Protein AF-X1HWP1-F1 (afdb_monomer_lite)

Secondary structure (DSSP, 8-state):
--HHHHHHHHHHHHHHHHHHHHHHTS-----TT-EEE-TTS-EEEHHHHHHHS----HHHHHHHHHHHHHS-HHHHHHHHHHHHSSSSSS-PPPHHHHHHHHHHHHHHHHH-

pLDDT: mean 76.13, std 13.07, range [47.78, 93.12]

Structure (mmCIF, N/CA/C/O backbone):
data_AF-X1HWP1-F1
#
_entry.id   AF-X1HWP1-F1
#
loop_
_atom_site.group_PDB
_atom_site.id
_atom_site.type_symbol
_atom_site.label_atom_id
_atom_site.label_alt_id
_atom_site.label_comp_id
_atom_site.label_asym_id
_atom_site.label_entity_id
_atom_site.label_seq_id
_atom_site.pdbx_PDB_ins_code
_atom_site.Cartn_x
_atom_site.Cartn_y
_atom_site.Cartn_z
_atom_site.occupancy
_atom_site.B_iso_or_equiv
_atom_site.auth_seq_id
_atom_site.auth_comp_id
_atom_site.auth_asym_id
_atom_site.auth_atom_id
_atom_site.pdbx_PDB_model_num
ATOM 1 N N . MET A 1 1 ? 41.527 -14.877 -28.937 1.00 60.56 1 MET A N 1
ATOM 2 C CA . MET A 1 1 ? 41.253 -13.592 -28.253 1.00 60.56 1 MET A CA 1
ATOM 3 C C . MET A 1 1 ? 42.123 -13.539 -27.003 1.00 60.56 1 MET A C 1
ATOM 5 O O . MET A 1 1 ? 42.133 -14.511 -26.261 1.00 60.56 1 MET A O 1
ATOM 9 N N . THR A 1 2 ? 42.935 -12.499 -26.805 1.00 88.62 2 THR A N 1
ATOM 10 C CA . THR A 1 2 ? 43.835 -12.422 -25.638 1.00 88.62 2 THR A CA 1
ATOM 11 C C . THR A 1 2 ? 43.047 -12.089 -24.366 1.00 88.62 2 THR A C 1
ATOM 13 O O . THR A 1 2 ? 42.013 -11.423 -24.439 1.00 88.62 2 THR A O 1
ATOM 16 N N . LYS A 1 3 ? 43.537 -12.509 -23.189 1.00 83.94 3 LYS A N 1
ATOM 17 C CA . LYS A 1 3 ? 42.901 -12.252 -21.875 1.00 83.94 3 LYS A CA 1
ATOM 18 C C . LYS A 1 3 ? 42.510 -10.777 -21.687 1.00 83.94 3 LYS A C 1
ATOM 20 O O . LYS A 1 3 ? 41.413 -10.471 -21.230 1.00 83.94 3 LYS A O 1
ATOM 25 N N . TRP A 1 4 ? 43.375 -9.863 -22.122 1.00 82.62 4 TRP A N 1
ATOM 26 C CA . TRP A 1 4 ? 43.145 -8.416 -22.083 1.00 82.62 4 TRP A CA 1
ATOM 27 C C . TRP A 1 4 ? 42.061 -7.930 -23.051 1.00 82.62 4 TRP A C 1
ATOM 29 O O . TRP A 1 4 ? 41.304 -7.019 -22.714 1.00 82.62 4 TRP A O 1
ATOM 39 N N . GLY A 1 5 ? 41.940 -8.561 -24.222 1.00 92.06 5 GLY A N 1
ATOM 40 C CA . GLY A 1 5 ? 40.851 -8.297 -25.161 1.00 92.06 5 GLY A CA 1
ATOM 41 C C . GLY A 1 5 ? 39.490 -8.645 -24.559 1.00 92.06 5 GLY A C 1
ATOM 42 O O . GLY A 1 5 ? 38.561 -7.844 -24.642 1.00 92.06 5 GLY A O 1
ATOM 43 N N . CYS A 1 6 ? 39.389 -9.784 -23.869 1.00 89.88 6 CYS A N 1
ATOM 44 C CA . CYS A 1 6 ? 38.154 -10.197 -23.196 1.00 89.88 6 CYS A CA 1
ATOM 45 C C . CYS A 1 6 ? 37.745 -9.221 -22.080 1.00 89.88 6 CYS A C 1
ATOM 47 O O . CYS A 1 6 ? 36.572 -8.872 -21.969 1.00 89.88 6 CYS A O 1
ATOM 49 N N . ILE A 1 7 ? 38.707 -8.721 -21.294 1.00 89.25 7 ILE A N 1
ATOM 50 C CA . ILE A 1 7 ? 38.443 -7.752 -20.216 1.00 89.25 7 ILE A CA 1
ATOM 51 C C . ILE A 1 7 ? 37.911 -6.427 -20.779 1.00 89.25 7 ILE A C 1
ATOM 53 O O . ILE A 1 7 ? 36.931 -5.894 -20.257 1.00 89.25 7 ILE A O 1
ATOM 57 N N . ARG A 1 8 ? 38.496 -5.909 -21.869 1.00 89.12 8 ARG A N 1
ATOM 58 C CA . ARG A 1 8 ? 37.996 -4.678 -22.506 1.00 89.12 8 ARG A CA 1
ATOM 59 C C . ARG A 1 8 ? 36.579 -4.845 -23.050 1.00 89.12 8 ARG A C 1
ATOM 61 O O . ARG A 1 8 ? 35.749 -3.959 -22.863 1.00 89.12 8 ARG A O 1
ATOM 68 N N . VAL A 1 9 ? 36.283 -5.983 -23.677 1.00 92.56 9 VAL A N 1
ATOM 69 C CA . VAL A 1 9 ? 34.932 -6.273 -24.182 1.00 92.56 9 VAL A CA 1
ATOM 70 C C . VAL A 1 9 ? 33.926 -6.387 -23.034 1.00 92.56 9 VAL A C 1
ATOM 72 O O . VAL A 1 9 ? 32.838 -5.819 -23.123 1.00 92.56 9 VAL A O 1
ATOM 75 N N . ALA A 1 10 ? 34.292 -7.022 -21.918 1.00 87.81 10 ALA A N 1
ATOM 76 C CA . ALA A 1 10 ? 33.444 -7.091 -20.725 1.00 87.81 10 ALA A CA 1
ATOM 77 C C . ALA A 1 10 ? 33.163 -5.700 -20.116 1.00 87.81 10 ALA A C 1
ATOM 79 O O . ALA A 1 10 ? 32.037 -5.398 -19.718 1.00 87.81 10 ALA A O 1
ATOM 80 N N . GLN A 1 11 ? 34.160 -4.812 -20.085 1.00 89.62 11 GLN A N 1
ATOM 81 C CA . GLN A 1 11 ? 33.977 -3.435 -19.613 1.00 89.62 11 GLN A CA 1
ATOM 82 C C . GLN A 1 11 ? 33.063 -2.622 -20.541 1.00 89.62 11 GLN A C 1
ATOM 84 O O . GLN A 1 11 ? 32.148 -1.943 -20.068 1.00 89.62 11 GLN A O 1
ATOM 89 N N . TYR A 1 12 ? 33.268 -2.723 -21.858 1.00 91.62 12 TYR A N 1
ATOM 90 C CA . TYR A 1 12 ? 32.460 -2.012 -22.849 1.00 91.62 12 TYR A CA 1
ATOM 91 C C . TYR A 1 12 ? 30.999 -2.486 -22.857 1.00 91.62 12 TYR A C 1
ATOM 93 O O . TYR A 1 12 ? 30.079 -1.670 -22.851 1.00 91.62 12 TYR A O 1
ATOM 101 N N . THR A 1 13 ? 30.768 -3.800 -22.796 1.00 89.50 13 THR A N 1
ATOM 102 C CA . THR A 1 13 ? 29.416 -4.387 -22.747 1.00 89.50 13 THR A CA 1
ATOM 103 C C . THR A 1 13 ? 28.657 -3.989 -21.483 1.00 89.50 13 THR A C 1
ATOM 105 O O . THR A 1 13 ? 27.483 -3.632 -21.574 1.00 89.50 13 THR A O 1
ATOM 108 N N . ARG A 1 14 ? 29.326 -3.943 -20.321 1.00 86.81 14 ARG A N 1
ATOM 109 C CA . ARG A 1 14 ? 28.736 -3.423 -19.077 1.00 86.81 14 ARG A CA 1
ATOM 110 C C . ARG A 1 14 ? 28.299 -1.964 -19.225 1.00 86.81 14 ARG A C 1
ATOM 112 O O . ARG A 1 14 ? 27.181 -1.628 -18.846 1.00 86.81 14 ARG A O 1
ATOM 119 N N . LEU A 1 15 ? 29.158 -1.096 -19.763 1.00 89.25 15 LEU A N 1
ATOM 120 C CA . LEU A 1 15 ? 28.831 0.323 -19.959 1.00 89.25 15 LEU A CA 1
ATOM 121 C C . LEU A 1 15 ? 27.666 0.510 -20.940 1.00 89.25 15 LEU A C 1
ATOM 123 O O . LEU A 1 15 ? 26.733 1.256 -20.637 1.00 89.25 15 LEU A O 1
ATOM 127 N N . ARG A 1 16 ? 27.680 -0.221 -22.062 1.00 88.50 16 ARG A N 1
ATOM 128 C CA . ARG A 1 16 ? 26.601 -0.230 -23.058 1.00 88.50 16 ARG A CA 1
ATOM 129 C C . ARG A 1 16 ? 25.265 -0.648 -22.442 1.00 88.50 16 ARG A C 1
ATOM 131 O O . ARG A 1 16 ? 24.277 0.057 -22.609 1.00 88.50 16 ARG A O 1
ATOM 138 N N . PHE A 1 17 ? 25.249 -1.718 -21.646 1.00 84.75 17 PHE A N 1
ATOM 139 C CA . PHE A 1 17 ? 24.041 -2.187 -20.961 1.00 84.75 17 PHE A CA 1
ATOM 140 C C . PHE A 1 17 ? 23.411 -1.109 -20.063 1.00 84.75 17 PHE A C 1
ATOM 142 O O . PHE A 1 17 ? 22.197 -0.912 -20.082 1.00 84.75 17 PHE A O 1
ATOM 149 N N . TYR A 1 18 ? 24.214 -0.368 -19.292 1.00 81.75 18 TYR A N 1
ATOM 150 C CA . TYR A 1 18 ? 23.688 0.702 -18.436 1.00 81.75 18 TYR A CA 1
ATOM 151 C C . TYR A 1 18 ? 23.214 1.928 -19.226 1.00 81.75 18 TYR A C 1
ATOM 153 O O . TYR A 1 18 ? 22.245 2.575 -18.817 1.00 81.75 18 TYR A O 1
ATOM 161 N N . GLN A 1 19 ? 23.854 2.242 -20.355 1.00 81.00 19 GLN A N 1
ATOM 162 C CA . GLN A 1 19 ? 23.384 3.284 -21.269 1.00 81.00 19 GLN A CA 1
ATOM 163 C C . GLN A 1 19 ? 22.036 2.905 -21.894 1.00 81.00 19 GLN A C 1
ATOM 165 O O . GLN A 1 19 ? 21.103 3.710 -21.842 1.00 81.00 19 GLN A O 1
ATOM 170 N N . ASP A 1 20 ? 21.901 1.669 -22.379 1.00 79.56 20 ASP A N 1
ATOM 171 C CA . ASP A 1 20 ? 20.663 1.140 -22.957 1.00 79.56 20 ASP A CA 1
ATOM 172 C C . ASP A 1 20 ? 19.541 1.095 -21.909 1.00 79.56 20 ASP A C 1
ATOM 174 O O . ASP A 1 20 ? 18.456 1.621 -22.147 1.00 79.56 20 ASP A O 1
ATOM 178 N N . LYS A 1 21 ? 19.818 0.628 -20.684 1.00 74.25 21 LYS A N 1
ATOM 179 C CA . LYS A 1 21 ? 18.853 0.643 -19.568 1.00 74.25 21 LYS A CA 1
ATOM 180 C C . LYS A 1 21 ? 18.385 2.059 -19.201 1.00 74.25 21 LYS A C 1
ATOM 182 O O . LYS A 1 21 ? 17.213 2.262 -18.882 1.00 74.25 21 LYS A O 1
ATOM 187 N N . LYS A 1 22 ? 19.276 3.060 -19.254 1.00 65.38 22 LYS A N 1
ATOM 188 C CA . LYS A 1 22 ? 18.925 4.479 -19.036 1.00 65.38 22 LYS A CA 1
ATOM 189 C C . LYS A 1 22 ? 18.092 5.046 -20.193 1.00 65.38 22 LYS A C 1
ATOM 191 O O . LYS A 1 22 ? 17.300 5.957 -19.960 1.00 65.38 22 LYS A O 1
ATOM 196 N N . ARG A 1 23 ? 18.263 4.517 -21.409 1.00 64.94 23 ARG A N 1
ATOM 197 C CA . ARG A 1 23 ? 17.465 4.856 -22.594 1.00 64.94 23 ARG A CA 1
ATOM 198 C C . ARG A 1 23 ? 16.084 4.203 -22.542 1.00 64.94 23 ARG A C 1
ATOM 200 O O . ARG A 1 23 ? 15.113 4.892 -22.790 1.00 64.94 23 ARG A O 1
ATOM 207 N N . TRP A 1 24 ? 15.975 2.949 -22.107 1.00 65.81 24 TRP A N 1
ATOM 208 C CA . TRP A 1 24 ? 14.691 2.250 -21.938 1.00 65.81 24 TRP A CA 1
ATOM 209 C C . TRP A 1 24 ? 13.820 2.846 -20.831 1.00 65.81 24 TRP A C 1
ATOM 211 O O . TRP A 1 24 ? 12.601 2.859 -20.940 1.00 65.81 24 TRP A O 1
ATOM 221 N N . ARG A 1 25 ? 14.435 3.397 -19.775 1.00 57.31 25 ARG A N 1
ATOM 222 C CA . ARG A 1 25 ? 13.713 4.160 -18.740 1.00 57.31 25 ARG A CA 1
ATOM 223 C C . ARG A 1 25 ? 13.189 5.509 -19.231 1.00 57.31 25 ARG A C 1
ATOM 225 O O . ARG A 1 25 ? 12.346 6.107 -18.570 1.00 57.31 25 ARG A O 1
ATOM 232 N N . ARG A 1 26 ? 13.715 6.014 -20.347 1.00 53.94 26 ARG A N 1
ATOM 233 C CA . ARG A 1 26 ? 13.259 7.245 -20.976 1.00 53.94 26 ARG A CA 1
ATOM 234 C C . ARG A 1 26 ? 12.283 6.880 -22.093 1.00 53.94 26 ARG A C 1
ATOM 236 O O . ARG A 1 26 ? 12.698 6.576 -23.200 1.00 53.94 26 ARG A O 1
ATOM 243 N N . VAL A 1 27 ? 11.001 7.073 -21.794 1.00 51.12 27 VAL A N 1
ATOM 244 C CA . VAL A 1 27 ? 9.980 7.468 -22.771 1.00 51.12 27 VAL A CA 1
ATOM 245 C C . VAL A 1 27 ? 9.290 6.323 -23.523 1.00 51.12 27 VAL A C 1
ATOM 247 O O . VAL A 1 27 ? 9.555 6.061 -24.689 1.00 51.12 27 VAL A O 1
ATOM 250 N N . SER A 1 28 ? 8.254 5.764 -22.898 1.00 50.53 28 SER A N 1
ATOM 251 C CA . SER A 1 28 ? 6.949 5.723 -23.564 1.00 50.53 28 SER A CA 1
ATOM 252 C C . SER A 1 28 ? 6.154 6.950 -23.101 1.00 50.53 28 SER A C 1
ATOM 254 O O . SER A 1 28 ? 5.316 6.857 -22.207 1.00 50.53 28 SER A O 1
ATOM 256 N N . SER A 1 29 ? 6.463 8.140 -23.628 1.00 52.81 29 SER A N 1
ATOM 257 C CA . SER A 1 29 ? 5.560 9.285 -23.473 1.00 52.81 29 SER A CA 1
ATOM 258 C C . SER A 1 29 ? 4.393 9.046 -24.416 1.00 52.81 29 SER A C 1
ATOM 260 O O . SER A 1 29 ? 4.409 9.473 -25.569 1.00 52.81 29 SER A O 1
ATOM 262 N N . VAL A 1 30 ? 3.413 8.283 -23.954 1.00 59.62 30 VAL A N 1
ATOM 263 C CA . VAL A 1 30 ? 2.121 8.254 -24.625 1.00 59.62 30 VAL A CA 1
ATOM 264 C C . VAL A 1 30 ? 1.508 9.629 -24.391 1.00 59.62 30 VAL A C 1
ATOM 266 O O . VAL A 1 30 ? 1.449 10.095 -23.251 1.00 59.62 30 VAL A O 1
ATOM 269 N N . SER A 1 31 ? 1.150 10.322 -25.474 1.00 59.81 31 SER A N 1
ATOM 270 C CA . SER A 1 31 ? 0.463 11.604 -25.360 1.00 59.81 31 SER A CA 1
ATOM 271 C C . SER A 1 31 ? -0.847 11.368 -24.630 1.00 59.81 31 SER A C 1
ATOM 273 O O . SER A 1 31 ? -1.674 10.567 -25.061 1.00 59.81 31 SER A O 1
ATOM 275 N N . LEU A 1 32 ? -1.026 12.071 -23.524 1.00 63.62 32 LEU A N 1
ATOM 276 C CA . LEU A 1 32 ? -2.244 12.019 -22.732 1.00 63.62 32 LEU A CA 1
ATOM 277 C C . LEU A 1 32 ? -3.464 12.543 -23.527 1.00 63.62 32 LEU A C 1
ATOM 279 O O . LEU A 1 32 ? -4.580 12.084 -23.317 1.00 63.62 32 LEU A O 1
ATOM 283 N N . ASN A 1 33 ? -3.223 13.378 -24.541 1.00 74.44 33 ASN A N 1
ATOM 284 C CA . ASN A 1 33 ? -4.242 13.869 -25.475 1.00 74.44 33 ASN A CA 1
ATOM 285 C C . ASN A 1 33 ? -4.428 12.947 -26.697 1.00 74.44 33 ASN A C 1
ATOM 287 O O . ASN A 1 33 ? -4.990 13.366 -27.706 1.00 74.44 33 ASN A O 1
ATOM 291 N N . SER A 1 34 ? -3.867 11.732 -26.687 1.00 75.50 34 SER A N 1
ATOM 292 C CA . SER A 1 34 ? -4.131 10.777 -27.768 1.00 75.50 34 SER A CA 1
ATOM 293 C C . SER A 1 34 ? -5.564 10.259 -27.671 1.00 75.50 34 SER A C 1
ATOM 295 O O . SER A 1 34 ? -6.084 10.037 -26.577 1.00 75.50 34 SER A O 1
ATOM 297 N N . THR A 1 35 ? -6.206 10.095 -28.824 1.00 75.75 35 THR A N 1
ATOM 298 C CA . THR A 1 35 ? -7.545 9.522 -28.915 1.00 75.75 35 THR A CA 1
ATOM 299 C C . THR A 1 35 ? -7.460 8.007 -28.735 1.00 75.75 35 THR A C 1
ATOM 301 O O . THR A 1 35 ? -6.670 7.325 -29.391 1.00 75.75 35 THR A O 1
ATOM 304 N N . VAL A 1 36 ? -8.258 7.477 -27.813 1.00 74.31 36 VAL A N 1
ATOM 305 C CA . VAL A 1 36 ? -8.383 6.051 -27.502 1.00 74.31 36 VAL A CA 1
ATOM 306 C C . VAL A 1 36 ? -9.855 5.664 -27.614 1.00 74.31 36 VAL A C 1
ATOM 308 O O . VAL A 1 36 ? -10.745 6.484 -27.403 1.00 74.31 36 VAL A O 1
ATOM 311 N N . ARG A 1 37 ? -10.124 4.425 -28.028 1.00 76.88 37 ARG A N 1
ATOM 312 C CA . ARG A 1 37 ? -11.489 3.893 -28.060 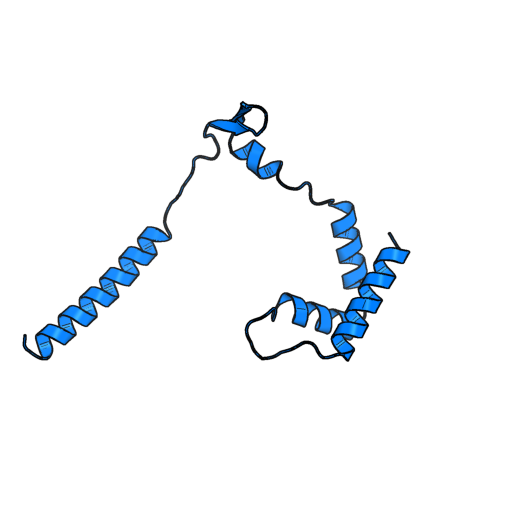1.00 76.88 37 ARG A CA 1
ATOM 313 C C . ARG A 1 37 ? -11.819 3.293 -26.707 1.00 76.88 37 ARG A C 1
ATOM 315 O O . ARG A 1 37 ? -11.061 2.455 -26.223 1.00 76.88 37 ARG A O 1
ATOM 322 N N . ASP A 1 38 ? -12.922 3.744 -26.137 1.00 68.00 38 ASP A N 1
ATOM 323 C CA . ASP A 1 38 ? -13.457 3.207 -24.893 1.00 68.00 38 ASP A CA 1
ATOM 324 C C . ASP A 1 38 ? -14.142 1.844 -25.119 1.00 68.00 38 ASP A C 1
ATOM 326 O O . ASP A 1 38 ? -14.331 1.423 -26.267 1.00 68.00 38 ASP A O 1
ATOM 330 N N . GLU A 1 39 ? -14.521 1.150 -24.044 1.00 67.31 39 GLU A N 1
ATOM 331 C CA . GLU A 1 39 ? -15.161 -0.178 -24.096 1.00 67.31 39 GLU A CA 1
ATOM 332 C C . GLU A 1 39 ? -16.482 -0.175 -24.896 1.00 67.31 39 GLU A C 1
ATOM 334 O O . GLU A 1 39 ? -16.797 -1.156 -25.570 1.00 67.31 39 GLU A O 1
ATOM 339 N N . ASP A 1 40 ? -17.185 0.962 -24.929 1.00 74.44 40 ASP A N 1
ATOM 340 C CA . ASP A 1 40 ? -18.414 1.183 -25.707 1.00 74.44 40 ASP A CA 1
ATOM 341 C C . ASP A 1 40 ? -18.168 1.621 -27.170 1.00 74.44 40 ASP A C 1
ATOM 343 O O . ASP A 1 40 ? -19.102 1.949 -27.904 1.00 74.44 40 ASP A O 1
ATOM 347 N N . GLY A 1 41 ? -16.911 1.652 -27.627 1.00 75.38 41 GLY A N 1
ATOM 348 C CA . GLY A 1 41 ? -16.547 1.983 -29.011 1.00 75.38 41 GLY A CA 1
ATOM 349 C C . GLY A 1 41 ? -16.551 3.477 -29.353 1.00 75.38 41 GLY A C 1
ATOM 350 O O . GLY A 1 41 ? -16.323 3.834 -30.511 1.00 75.38 41 GLY A O 1
ATOM 351 N N . ASN A 1 42 ? -16.760 4.348 -28.365 1.00 76.50 42 ASN A N 1
ATOM 352 C CA . ASN A 1 42 ? -16.694 5.800 -28.522 1.00 76.50 42 ASN A CA 1
ATOM 353 C C . ASN A 1 42 ? -15.245 6.309 -28.457 1.00 76.50 42 ASN A C 1
ATOM 355 O O . ASN A 1 42 ? -14.404 5.754 -27.747 1.00 76.50 42 ASN A O 1
ATOM 359 N N . GLU A 1 43 ? -14.942 7.376 -29.199 1.00 73.81 43 GLU A N 1
ATOM 360 C CA . GLU A 1 43 ? -13.623 8.016 -29.178 1.00 73.81 43 GLU A CA 1
ATOM 361 C C . GLU A 1 43 ? -13.513 8.939 -27.958 1.00 73.81 43 GLU A C 1
ATOM 363 O O . GLU A 1 43 ? -14.341 9.826 -27.760 1.00 73.81 43 GLU A O 1
ATOM 368 N N . THR A 1 44 ? -12.504 8.725 -27.115 1.00 71.88 44 THR A N 1
ATOM 369 C CA . THR A 1 44 ? -12.260 9.518 -25.905 1.00 71.88 44 THR A CA 1
ATOM 370 C C . THR A 1 44 ? -10.763 9.732 -25.692 1.00 71.88 44 THR A C 1
ATOM 372 O O . THR A 1 44 ? -9.928 8.915 -26.073 1.00 71.88 44 THR A O 1
ATOM 375 N N . GLU A 1 45 ? -10.386 10.878 -25.128 1.00 74.81 45 GLU A N 1
ATOM 376 C CA . GLU A 1 45 ? -8.986 11.168 -24.812 1.00 74.81 45 GLU A CA 1
ATOM 377 C C . GLU A 1 45 ? -8.455 10.207 -23.741 1.00 74.81 45 GLU A C 1
ATOM 379 O O . GLU A 1 45 ? -9.130 9.921 -22.750 1.00 74.81 45 GLU A O 1
ATOM 384 N N . PHE A 1 46 ? -7.213 9.749 -23.906 1.00 64.19 46 PHE A N 1
ATOM 385 C CA . PHE A 1 46 ? -6.576 8.789 -23.003 1.00 64.19 46 PHE A CA 1
ATOM 386 C C . PHE A 1 46 ? -6.597 9.236 -21.527 1.00 64.19 46 PHE A C 1
ATOM 388 O O . PHE A 1 46 ? -6.763 8.406 -20.633 1.00 64.19 46 PHE A O 1
ATOM 395 N N . ILE A 1 47 ? -6.519 10.546 -21.255 1.00 66.25 47 ILE A N 1
ATOM 396 C CA . ILE A 1 47 ? -6.669 11.120 -19.900 1.00 66.25 47 ILE A CA 1
ATOM 397 C C . ILE A 1 47 ? -7.970 10.689 -19.228 1.00 66.25 47 ILE A C 1
ATOM 399 O O . ILE A 1 47 ? -7.955 10.312 -18.057 1.00 66.25 47 ILE A O 1
ATOM 403 N N . ASN A 1 48 ? -9.082 10.738 -19.957 1.00 63.19 48 ASN A N 1
ATOM 404 C CA . ASN A 1 48 ? -10.399 10.483 -19.388 1.00 63.19 48 ASN A CA 1
ATOM 405 C C . ASN A 1 48 ? -10.559 8.997 -19.044 1.00 63.19 48 ASN A C 1
ATOM 407 O O . ASN A 1 48 ? -11.089 8.674 -17.986 1.00 63.19 48 ASN A O 1
ATOM 411 N N . THR A 1 49 ? -9.978 8.103 -19.852 1.00 61.81 49 THR A N 1
ATOM 412 C CA . THR A 1 49 ? -9.971 6.656 -19.565 1.00 61.81 49 THR A CA 1
ATOM 413 C C . THR A 1 49 ? -9.124 6.284 -18.340 1.00 61.81 49 THR A C 1
ATOM 415 O O . THR A 1 49 ? -9.458 5.359 -17.604 1.00 61.81 49 THR A O 1
ATOM 418 N N . LEU A 1 50 ? -8.036 7.019 -18.073 1.00 60.00 50 LEU A N 1
ATOM 419 C CA . LEU A 1 50 ? -7.161 6.760 -16.922 1.00 60.00 50 LEU A CA 1
ATOM 420 C C . LEU A 1 50 ? -7.805 7.144 -15.586 1.00 60.00 50 LEU A C 1
ATOM 422 O O . LEU A 1 50 ? -7.522 6.511 -14.570 1.00 60.00 50 LEU A O 1
ATOM 426 N N . ILE A 1 51 ? -8.633 8.190 -15.576 1.00 58.69 51 ILE A N 1
ATOM 427 C CA . ILE A 1 51 ? -9.314 8.675 -14.368 1.00 58.69 51 ILE A CA 1
ATOM 428 C C . ILE A 1 51 ? -10.528 7.797 -14.037 1.00 58.69 51 ILE A C 1
ATOM 430 O O . ILE A 1 51 ? -10.864 7.639 -12.862 1.00 58.69 51 ILE A O 1
ATOM 434 N N . ASP A 1 52 ? -11.156 7.192 -15.047 1.00 54.88 52 ASP A N 1
ATOM 435 C CA . ASP A 1 52 ? -12.372 6.396 -14.861 1.00 54.88 52 ASP A CA 1
ATOM 436 C C . ASP A 1 52 ? -12.100 4.988 -14.290 1.00 54.88 52 ASP A C 1
ATOM 438 O O . ASP A 1 52 ? -12.953 4.372 -13.644 1.00 54.88 52 ASP A O 1
ATOM 442 N N . GLN A 1 53 ? -10.863 4.490 -14.409 1.00 54.72 53 GLN A N 1
ATOM 443 C CA . GLN A 1 53 ? -10.462 3.218 -13.809 1.00 54.72 53 GLN A CA 1
ATOM 444 C C . GLN A 1 53 ? -10.238 3.351 -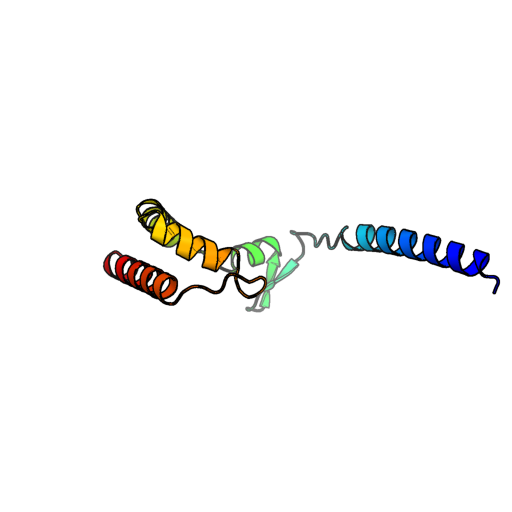12.295 1.00 54.72 53 GLN A C 1
ATOM 446 O O . GLN A 1 53 ? -9.120 3.505 -11.805 1.00 54.72 53 GLN A O 1
ATOM 451 N N . LYS A 1 54 ? -11.338 3.153 -11.561 1.00 55.59 54 LYS A N 1
ATOM 452 C CA . LYS A 1 54 ? -11.486 3.103 -10.096 1.00 55.59 54 LYS A CA 1
ATOM 453 C C . LYS A 1 54 ? -11.667 4.479 -9.468 1.00 55.59 54 LYS A C 1
ATOM 455 O O . LYS A 1 54 ? -10.743 5.060 -8.903 1.00 55.59 54 LYS A O 1
ATOM 460 N N . ARG A 1 55 ? -12.936 4.894 -9.404 1.00 59.91 55 ARG A N 1
ATOM 461 C CA . ARG A 1 55 ? -13.463 5.678 -8.280 1.00 59.91 55 ARG A CA 1
ATOM 462 C C . ARG A 1 55 ? -13.147 4.936 -6.985 1.00 59.91 55 ARG A C 1
ATOM 464 O O . ARG A 1 55 ? -13.927 4.113 -6.513 1.00 59.91 55 ARG A O 1
ATOM 471 N N . VAL A 1 56 ? -11.951 5.152 -6.453 1.00 64.00 56 VAL A N 1
ATOM 472 C CA . VAL A 1 56 ? -11.647 4.745 -5.093 1.00 64.00 56 VAL A CA 1
ATOM 473 C C . VAL A 1 56 ? -12.562 5.587 -4.227 1.00 64.00 56 VAL A C 1
ATOM 475 O O . VAL A 1 56 ? -12.461 6.812 -4.250 1.00 64.00 56 VAL A O 1
ATOM 478 N N . ASP A 1 57 ? -13.498 4.932 -3.552 1.00 75.75 57 ASP A N 1
ATOM 479 C CA . ASP A 1 57 ? -14.399 5.589 -2.619 1.00 75.75 57 ASP A CA 1
ATOM 480 C C . ASP A 1 57 ? -13.553 6.337 -1.576 1.00 75.75 57 ASP A C 1
ATOM 482 O O . ASP A 1 57 ? -12.846 5.738 -0.757 1.00 75.75 57 ASP A O 1
ATOM 486 N N . LEU A 1 58 ? -13.536 7.664 -1.716 1.00 74.06 58 LEU A N 1
ATOM 487 C CA . LEU A 1 58 ? -12.715 8.570 -0.924 1.00 74.06 58 LEU A CA 1
ATOM 488 C C . LEU A 1 58 ? -13.156 8.547 0.534 1.00 74.06 58 LEU A C 1
ATOM 490 O O . LEU A 1 58 ? -12.298 8.576 1.416 1.00 74.06 58 LEU A O 1
ATOM 494 N N . ASP A 1 59 ? -14.458 8.430 0.776 1.00 77.56 59 ASP A N 1
ATOM 495 C CA . ASP A 1 59 ? -15.021 8.400 2.120 1.00 77.56 59 ASP A CA 1
ATOM 496 C C . ASP A 1 59 ? -14.646 7.083 2.801 1.00 77.56 59 ASP A C 1
ATOM 498 O O . ASP A 1 59 ? -14.048 7.094 3.881 1.00 77.56 59 ASP A O 1
ATOM 502 N N . ALA A 1 60 ? -14.809 5.953 2.103 1.00 77.00 60 ALA A N 1
ATOM 503 C CA . ALA A 1 60 ? -14.348 4.659 2.606 1.00 77.00 60 ALA A CA 1
ATOM 504 C C . ALA A 1 60 ? -12.833 4.647 2.896 1.00 77.00 60 ALA A C 1
ATOM 506 O O . ALA A 1 60 ? -12.382 4.069 3.891 1.00 77.00 60 ALA A O 1
ATOM 507 N N . LEU A 1 61 ? -12.024 5.313 2.063 1.00 78.12 61 LEU A N 1
ATOM 508 C CA . LEU A 1 61 ? -10.586 5.465 2.297 1.00 78.12 61 LEU A CA 1
ATOM 509 C C . LEU A 1 61 ? -10.272 6.301 3.543 1.00 78.12 61 LEU A C 1
ATOM 511 O O . LEU A 1 61 ? -9.364 5.951 4.307 1.00 78.12 61 LEU A O 1
ATOM 515 N N . ILE A 1 62 ? -10.972 7.420 3.731 1.00 84.62 62 ILE A N 1
ATOM 516 C CA . ILE A 1 62 ? -10.783 8.316 4.876 1.00 84.62 62 ILE A CA 1
ATOM 517 C C . ILE A 1 62 ? -11.173 7.598 6.171 1.00 84.62 62 ILE A C 1
ATOM 519 O O . ILE A 1 62 ? -10.424 7.668 7.154 1.00 84.62 62 ILE A O 1
ATOM 523 N N . ASP A 1 63 ? -12.266 6.840 6.159 1.00 85.62 63 ASP A N 1
ATOM 524 C CA . ASP A 1 63 ? -12.718 6.049 7.302 1.00 85.62 63 ASP A CA 1
ATOM 525 C C . ASP A 1 63 ? -11.748 4.916 7.625 1.00 85.62 63 ASP A C 1
ATOM 527 O O . ASP A 1 63 ? -11.321 4.766 8.776 1.00 85.62 63 ASP A O 1
ATOM 531 N N . ALA A 1 64 ? -11.292 4.176 6.611 1.00 82.00 64 ALA A N 1
ATOM 532 C CA . ALA A 1 64 ? -10.288 3.132 6.789 1.00 82.00 64 ALA A CA 1
ATOM 533 C C . ALA A 1 64 ? -8.980 3.697 7.372 1.00 82.00 64 ALA A C 1
ATOM 535 O O . ALA A 1 64 ? -8.384 3.111 8.285 1.00 82.00 64 ALA A O 1
ATOM 536 N N . LYS A 1 65 ? -8.542 4.870 6.895 1.00 84.88 65 LYS A N 1
ATOM 537 C CA . LYS A 1 65 ? -7.346 5.556 7.404 1.00 84.88 65 LYS A CA 1
ATOM 538 C C . LYS A 1 65 ? -7.534 6.021 8.845 1.00 84.88 65 LYS A C 1
ATOM 540 O O . LYS A 1 65 ? -6.629 5.847 9.664 1.00 84.88 65 LYS A O 1
ATOM 545 N N . SER A 1 66 ? -8.692 6.580 9.173 1.00 88.12 66 SER A N 1
ATOM 546 C CA . SER A 1 66 ? -9.014 7.044 10.525 1.00 88.12 66 SER A CA 1
ATOM 547 C C . SER A 1 66 ? -9.070 5.882 11.518 1.00 88.12 66 SER A C 1
ATOM 549 O O . SER A 1 66 ? -8.482 5.964 12.599 1.00 88.12 66 SER A O 1
ATOM 551 N N . HIS A 1 67 ? -9.690 4.766 11.129 1.00 88.06 67 HIS A N 1
ATOM 552 C CA . HIS A 1 67 ? -9.735 3.530 11.910 1.00 88.06 67 HIS A CA 1
ATOM 553 C C . HIS A 1 67 ? -8.330 2.946 12.146 1.00 88.06 67 HIS A C 1
ATOM 555 O O . HIS A 1 67 ? -7.954 2.600 13.273 1.00 88.06 67 HIS A O 1
ATOM 561 N N . TYR A 1 68 ? -7.489 2.928 11.109 1.00 88.88 68 TYR A N 1
ATOM 562 C CA . TYR A 1 68 ? -6.091 2.516 11.221 1.00 88.88 68 TYR A CA 1
ATOM 563 C C . TYR A 1 68 ? -5.278 3.413 12.170 1.00 88.88 68 TYR A C 1
ATOM 565 O O . TYR A 1 68 ? -4.525 2.913 13.008 1.00 88.88 68 TYR A O 1
ATOM 573 N N . LEU A 1 69 ? -5.434 4.738 12.090 1.00 87.81 69 LEU A N 1
ATOM 574 C CA . LEU A 1 69 ? -4.689 5.679 12.934 1.00 87.81 69 LEU A CA 1
ATOM 575 C C . LEU A 1 69 ? -5.080 5.594 14.414 1.00 87.81 69 LEU A C 1
ATOM 577 O O . LEU A 1 69 ? -4.203 5.739 15.269 1.00 87.81 69 LEU A O 1
ATOM 581 N N . LYS A 1 70 ? -6.348 5.305 14.721 1.00 90.94 70 LYS A N 1
ATOM 582 C CA . LYS A 1 70 ? -6.834 5.095 16.097 1.00 90.94 70 LYS A CA 1
ATOM 583 C C . LYS A 1 70 ? -6.417 3.745 16.690 1.00 90.94 70 LYS A C 1
ATOM 585 O O . LYS A 1 70 ? -6.480 3.566 17.902 1.00 90.94 70 LYS A O 1
ATOM 590 N N . SER A 1 71 ? -5.978 2.800 15.858 1.00 89.69 71 SER A N 1
ATOM 591 C CA . SER A 1 71 ? -5.640 1.452 16.311 1.00 89.69 71 SER A CA 1
ATOM 592 C C . SER A 1 71 ? -4.366 1.401 17.175 1.00 89.69 71 SER A C 1
ATOM 594 O O . SER A 1 71 ? -3.456 2.223 16.997 1.00 89.69 71 SER A O 1
ATOM 596 N N . PRO A 1 72 ? -4.249 0.406 18.077 1.00 93.12 72 PRO A N 1
ATOM 597 C CA . PRO A 1 72 ? -3.048 0.189 18.881 1.00 93.12 72 PRO A CA 1
ATOM 598 C C . PRO A 1 72 ? -1.795 -0.038 18.022 1.00 93.12 72 PRO A C 1
ATOM 600 O O . PRO A 1 72 ? -1.858 -0.656 16.957 1.00 93.12 72 PRO A O 1
ATOM 603 N N . GLU A 1 73 ? -0.624 0.375 18.518 1.00 90.38 73 GLU A N 1
ATOM 604 C CA . GLU A 1 73 ? 0.636 0.301 17.754 1.00 90.38 73 GLU A CA 1
ATOM 605 C C . GLU A 1 73 ? 1.004 -1.135 17.338 1.00 90.38 73 GLU A C 1
ATOM 607 O O . GLU A 1 73 ? 1.556 -1.351 16.262 1.00 90.38 73 GLU A O 1
ATOM 612 N N . ARG A 1 74 ? 0.612 -2.142 18.132 1.00 88.75 74 ARG A N 1
ATOM 613 C CA . ARG A 1 74 ? 0.824 -3.567 17.812 1.00 88.75 74 ARG A CA 1
ATOM 614 C C . ARG A 1 74 ? 0.073 -3.996 16.546 1.00 88.75 74 ARG A C 1
ATOM 616 O O . ARG A 1 74 ? 0.623 -4.725 15.726 1.00 88.75 74 ARG A O 1
ATOM 623 N N . VAL A 1 75 ? -1.154 -3.505 16.360 1.00 88.75 75 VAL A N 1
ATOM 624 C CA . VAL A 1 75 ? -1.970 -3.770 15.163 1.00 88.75 75 VAL A CA 1
ATOM 625 C C . VAL A 1 75 ? -1.368 -3.054 13.954 1.00 88.75 75 VAL A C 1
ATOM 627 O O . VAL A 1 75 ? -1.202 -3.658 12.896 1.00 88.75 75 VAL A O 1
ATOM 630 N N . LYS A 1 76 ? -0.939 -1.796 14.124 1.00 90.62 76 LYS A N 1
ATOM 631 C CA . LYS A 1 76 ? -0.244 -1.032 13.073 1.00 90.62 76 LYS A CA 1
ATOM 632 C C . LYS A 1 76 ? 1.040 -1.718 12.616 1.00 90.62 76 LYS A C 1
ATOM 634 O O . LYS A 1 76 ? 1.308 -1.780 11.422 1.00 90.62 76 LYS A O 1
ATOM 639 N N . GLN A 1 77 ? 1.823 -2.269 13.542 1.00 88.19 77 GLN A N 1
ATOM 640 C CA . GLN A 1 77 ? 3.026 -3.037 13.215 1.00 88.19 77 GLN A CA 1
ATOM 641 C C . GLN A 1 77 ? 2.702 -4.320 12.447 1.00 88.19 77 GLN A C 1
ATOM 643 O O . GLN A 1 77 ? 3.371 -4.598 11.456 1.00 88.19 77 GLN A O 1
ATOM 648 N N . ALA A 1 78 ? 1.673 -5.073 12.848 1.00 87.06 78 ALA A N 1
ATOM 649 C CA . ALA A 1 78 ? 1.234 -6.264 12.117 1.00 87.06 78 ALA A CA 1
ATOM 650 C C . ALA A 1 78 ? 0.795 -5.923 10.678 1.00 87.06 78 ALA A C 1
ATOM 652 O O . ALA A 1 78 ? 1.205 -6.587 9.727 1.00 87.06 78 ALA A O 1
ATOM 653 N N . ILE A 1 79 ? 0.039 -4.836 10.501 1.00 86.50 79 ILE A N 1
ATOM 654 C CA . ILE A 1 79 ? -0.388 -4.352 9.180 1.00 86.50 79 ILE A CA 1
ATOM 655 C C . ILE A 1 79 ? 0.803 -3.834 8.360 1.00 86.50 79 ILE A C 1
ATOM 657 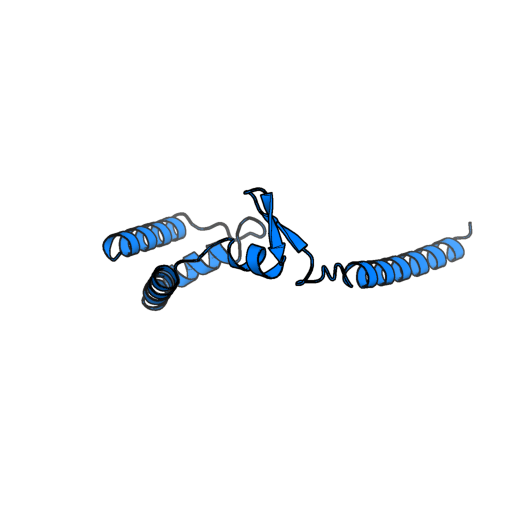O O . ILE A 1 79 ? 0.905 -4.141 7.176 1.00 86.50 79 ILE A O 1
ATOM 661 N N . ARG A 1 80 ? 1.746 -3.097 8.961 1.00 85.88 80 ARG A N 1
ATOM 662 C CA . ARG A 1 80 ? 2.985 -2.678 8.279 1.00 85.88 80 ARG A CA 1
ATOM 663 C C . ARG A 1 80 ? 3.795 -3.883 7.810 1.00 85.88 80 ARG A C 1
ATOM 665 O O . ARG A 1 80 ? 4.225 -3.894 6.666 1.00 85.88 80 ARG A O 1
ATOM 672 N N . LYS A 1 81 ? 3.950 -4.918 8.643 1.00 83.25 81 LYS A N 1
ATOM 673 C CA . LYS A 1 81 ? 4.604 -6.173 8.235 1.00 83.25 81 LYS A CA 1
ATOM 674 C C . LYS A 1 81 ? 3.902 -6.806 7.031 1.00 83.25 81 LYS A C 1
ATOM 676 O O . LYS A 1 81 ? 4.588 -7.249 6.120 1.00 83.25 81 LYS A O 1
ATOM 681 N N . LEU A 1 82 ? 2.565 -6.800 7.002 1.00 82.62 82 LEU A N 1
ATOM 682 C CA . LEU A 1 82 ? 1.782 -7.282 5.858 1.00 82.62 82 LEU A CA 1
ATOM 683 C C . LEU A 1 82 ? 2.054 -6.479 4.579 1.00 82.62 82 LEU A C 1
ATOM 685 O O . LEU A 1 82 ? 2.241 -7.070 3.523 1.00 82.62 82 LEU A O 1
ATOM 689 N N . LEU A 1 83 ? 2.076 -5.146 4.669 1.00 78.75 83 LEU A N 1
ATOM 690 C CA . LEU A 1 83 ? 2.233 -4.261 3.509 1.00 78.75 83 LEU A CA 1
ATOM 691 C C . LEU A 1 83 ? 3.669 -4.205 2.978 1.00 78.75 83 LEU A C 1
ATOM 693 O O . LEU A 1 83 ? 3.873 -4.079 1.776 1.00 78.75 83 LEU A O 1
ATOM 697 N N . THR A 1 84 ? 4.663 -4.239 3.865 1.00 70.12 84 THR A N 1
ATOM 698 C CA . THR A 1 84 ? 6.075 -4.056 3.499 1.00 70.12 84 THR A CA 1
ATOM 699 C C . THR A 1 84 ? 6.752 -5.369 3.107 1.00 70.12 84 THR A C 1
ATOM 701 O O . THR A 1 84 ? 7.630 -5.348 2.252 1.00 70.12 84 THR A O 1
ATOM 704 N N . ASN A 1 85 ? 6.338 -6.504 3.686 1.00 63.22 85 ASN A N 1
ATOM 705 C CA . ASN A 1 85 ? 7.062 -7.778 3.571 1.00 63.22 85 ASN A CA 1
ATOM 706 C C . ASN A 1 85 ? 6.243 -8.892 2.899 1.00 63.22 85 ASN A C 1
ATOM 708 O O . ASN A 1 85 ? 6.537 -10.072 3.100 1.00 63.22 85 ASN A O 1
ATOM 712 N N . GLY A 1 86 ? 5.216 -8.536 2.121 1.00 50.19 86 GLY A N 1
ATOM 713 C CA . GLY A 1 86 ? 4.476 -9.487 1.295 1.00 50.19 86 GLY A CA 1
ATOM 714 C C . GLY A 1 86 ? 5.416 -10.245 0.351 1.00 50.19 86 GLY A C 1
ATOM 715 O O . GLY A 1 86 ? 5.971 -9.669 -0.579 1.00 50.19 86 GLY A O 1
ATOM 716 N N . ASP A 1 87 ? 5.595 -11.533 0.646 1.00 52.19 87 ASP A N 1
ATOM 717 C CA . ASP A 1 87 ? 6.115 -12.613 -0.206 1.00 52.19 87 ASP A CA 1
ATOM 718 C C . ASP A 1 87 ? 7.617 -12.672 -0.562 1.00 52.19 87 ASP A C 1
ATOM 720 O O . ASP A 1 87 ? 8.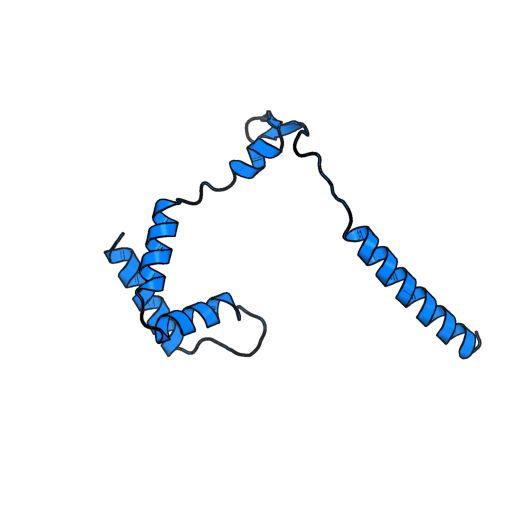021 -13.598 -1.262 1.00 52.19 87 ASP A O 1
ATOM 724 N N . GLY A 1 88 ? 8.475 -11.781 -0.050 1.00 48.00 88 GLY A N 1
ATOM 725 C CA . GLY A 1 88 ? 9.895 -11.737 -0.458 1.00 48.00 88 GLY A CA 1
ATOM 726 C C . GLY A 1 88 ? 10.943 -12.109 0.596 1.00 48.00 88 GLY A C 1
ATOM 727 O O . GLY A 1 88 ? 11.804 -12.946 0.342 1.00 48.00 88 GLY A O 1
ATOM 728 N N . ASP A 1 89 ? 10.890 -11.491 1.779 1.00 47.78 89 ASP A N 1
ATOM 729 C CA . ASP A 1 89 ? 12.029 -11.468 2.708 1.00 47.78 89 ASP A CA 1
ATOM 730 C C . ASP A 1 89 ? 11.599 -11.790 4.145 1.00 47.78 89 ASP A C 1
ATOM 732 O O . ASP A 1 89 ? 11.128 -10.922 4.875 1.00 47.78 89 ASP A O 1
ATOM 736 N N . GLY A 1 90 ? 11.759 -13.060 4.542 1.00 51.50 90 GLY A N 1
ATOM 737 C CA . GLY A 1 90 ? 12.046 -13.542 5.910 1.00 51.50 90 GLY A CA 1
ATOM 738 C C . GLY A 1 90 ? 11.075 -13.255 7.070 1.00 51.50 90 GLY A C 1
ATOM 739 O O . GLY A 1 90 ? 11.118 -13.952 8.083 1.00 51.50 90 GLY A O 1
ATOM 740 N N . HIS A 1 91 ? 10.176 -12.285 6.966 1.00 56.44 91 HIS A N 1
ATOM 741 C CA . HIS A 1 91 ? 9.299 -11.832 8.040 1.00 56.44 91 HIS A CA 1
ATOM 742 C C . HIS A 1 91 ? 7.876 -12.311 7.794 1.00 56.44 91 HIS A C 1
ATOM 744 O O . HIS A 1 91 ? 6.954 -11.527 7.568 1.00 56.44 91 HIS A O 1
ATOM 750 N N . ARG A 1 92 ? 7.704 -13.636 7.855 1.00 67.81 92 ARG A N 1
ATOM 751 C CA . ARG A 1 92 ? 6.379 -14.260 7.850 1.00 67.81 92 ARG A CA 1
ATOM 752 C C . ARG A 1 92 ? 5.551 -13.690 8.998 1.00 67.81 92 ARG A C 1
ATOM 754 O O . ARG A 1 92 ? 6.027 -13.611 10.132 1.00 67.81 92 ARG A O 1
ATOM 761 N N . LEU A 1 93 ? 4.311 -13.308 8.703 1.00 73.62 93 LEU A N 1
ATOM 762 C CA . LEU A 1 93 ? 3.365 -12.916 9.740 1.00 73.62 93 LEU A CA 1
ATOM 763 C C . LEU A 1 93 ? 3.199 -14.067 10.731 1.00 73.62 93 LEU A C 1
ATOM 765 O O . LEU A 1 93 ? 2.925 -15.204 10.342 1.00 73.62 93 LEU A O 1
ATOM 769 N N . SER A 1 94 ? 3.346 -13.758 12.017 1.00 80.50 94 SER A N 1
ATOM 770 C CA . SER A 1 94 ? 3.021 -14.708 13.078 1.00 80.50 94 SER A CA 1
ATOM 771 C C . SER A 1 94 ? 1.518 -15.005 13.073 1.00 80.50 94 SER A C 1
ATOM 773 O O . SER A 1 94 ? 0.712 -14.152 12.700 1.00 80.50 94 SER A O 1
ATOM 775 N N . GLY A 1 95 ? 1.108 -16.184 13.552 1.00 85.38 95 GLY A N 1
ATOM 776 C CA . GLY A 1 95 ? -0.315 -16.498 13.744 1.00 85.38 95 GLY A CA 1
ATOM 777 C C . GLY A 1 95 ? -1.032 -15.477 14.641 1.00 85.38 95 GLY A C 1
ATOM 778 O O . GLY A 1 95 ? -2.206 -15.176 14.436 1.00 85.38 95 GLY A O 1
ATOM 779 N N . TYR A 1 96 ? -0.303 -14.868 15.581 1.00 87.44 96 TYR A N 1
ATOM 780 C CA . TYR A 1 96 ? -0.814 -13.768 16.398 1.00 87.44 96 TYR A CA 1
ATOM 781 C C . TYR A 1 96 ? -1.026 -12.476 15.590 1.00 87.44 96 TYR A C 1
ATOM 783 O O . TYR A 1 96 ? -2.048 -11.814 15.752 1.00 87.44 96 TYR A O 1
ATOM 791 N N . ASP A 1 97 ? -0.108 -12.148 14.676 1.00 85.06 97 ASP A N 1
ATOM 792 C CA . ASP A 1 97 ? -0.234 -10.978 13.796 1.00 85.06 97 ASP A CA 1
ATOM 793 C C . ASP A 1 97 ? -1.460 -11.135 12.874 1.00 85.06 97 ASP A C 1
ATOM 795 O O . ASP A 1 97 ? -2.223 -10.189 12.685 1.00 85.06 97 ASP A O 1
ATOM 799 N N . TRP A 1 98 ? -1.724 -12.354 12.385 1.00 86.88 98 TRP A N 1
ATOM 800 C CA . TRP A 1 98 ? -2.945 -12.678 11.637 1.00 86.88 98 TRP A CA 1
ATOM 801 C C . TRP A 1 98 ? -4.222 -12.500 12.456 1.00 86.88 98 TRP A C 1
ATOM 803 O O . TRP A 1 98 ? -5.206 -11.968 11.940 1.00 86.88 98 TRP A O 1
ATOM 813 N N . LYS A 1 99 ? -4.212 -12.911 13.730 1.00 92.06 99 LYS A N 1
ATOM 814 C CA . LYS A 1 99 ? -5.351 -12.709 14.634 1.00 92.06 99 LYS A CA 1
ATOM 815 C C . LYS A 1 99 ? -5.650 -11.217 14.813 1.00 92.06 99 LYS A C 1
ATOM 817 O O . LYS A 1 99 ? -6.796 -10.819 14.638 1.00 92.06 99 LYS A O 1
ATOM 822 N N . LEU A 1 100 ? -4.621 -10.400 15.054 1.00 90.25 100 LEU A N 1
ATOM 823 C CA . LEU A 1 100 ? -4.764 -8.945 15.190 1.00 90.25 100 LEU A CA 1
ATOM 824 C C . LEU A 1 100 ? -5.314 -8.283 13.920 1.00 90.25 100 LEU A C 1
ATOM 826 O O . LEU A 1 100 ? -6.165 -7.401 13.998 1.00 90.25 100 LEU A O 1
ATOM 830 N N . ILE A 1 101 ? -4.850 -8.706 12.743 1.00 87.31 101 ILE A N 1
ATOM 831 C CA . ILE A 1 101 ? -5.343 -8.178 11.463 1.00 87.31 101 ILE A CA 1
ATOM 832 C C . ILE A 1 101 ? -6.796 -8.595 11.222 1.00 87.31 101 ILE A C 1
ATOM 834 O O . ILE A 1 101 ? -7.577 -7.810 10.682 1.00 87.31 101 ILE A O 1
ATOM 838 N N . ARG A 1 102 ? -7.177 -9.814 11.619 1.00 89.19 102 ARG A N 1
ATOM 839 C CA . ARG A 1 102 ? -8.561 -10.285 11.515 1.00 89.19 102 ARG A CA 1
ATOM 840 C C . ARG A 1 102 ? -9.492 -9.473 12.414 1.00 89.19 102 ARG A C 1
ATOM 842 O O . ARG A 1 102 ? -10.476 -8.948 11.909 1.00 89.19 102 ARG A O 1
ATOM 849 N N . GLU A 1 103 ? -9.137 -9.301 13.686 1.00 89.69 103 GLU A N 1
ATOM 850 C CA . GLU A 1 103 ? -9.903 -8.483 14.640 1.00 89.69 103 GLU A CA 1
ATOM 851 C C . GLU A 1 103 ? -10.026 -7.028 14.161 1.00 89.69 103 GLU A C 1
ATOM 853 O O . GLU A 1 103 ? -11.105 -6.445 14.211 1.00 89.69 103 GLU A O 1
ATOM 858 N N . PHE A 1 104 ? -8.955 -6.459 13.599 1.00 89.12 104 PHE A N 1
ATOM 859 C CA . PHE A 1 104 ? -8.985 -5.128 12.987 1.00 89.12 104 PHE A CA 1
ATOM 860 C C . PHE A 1 104 ? -9.979 -5.033 11.815 1.00 89.12 104 PHE A C 1
ATOM 862 O O . PHE A 1 104 ? -10.700 -4.045 11.690 1.00 89.12 104 PHE A O 1
ATOM 869 N N . ARG A 1 105 ? -10.043 -6.053 10.951 1.00 86.44 105 ARG A N 1
ATOM 870 C CA . ARG A 1 105 ? -10.996 -6.089 9.828 1.00 86.44 105 ARG A CA 1
ATOM 871 C C . ARG A 1 105 ? -12.439 -6.262 10.297 1.00 86.44 105 ARG A C 1
ATOM 873 O O . ARG A 1 105 ? -13.332 -5.660 9.713 1.00 86.44 105 ARG A O 1
ATOM 880 N N . GLU A 1 106 ? -12.665 -7.084 11.316 1.00 90.12 106 GLU A N 1
ATOM 881 C CA . GLU A 1 106 ? -13.990 -7.288 11.913 1.00 90.12 106 GLU A CA 1
ATOM 882 C C . GLU A 1 106 ? -14.495 -6.010 12.592 1.00 90.12 106 GLU A C 1
ATOM 884 O O . GLU A 1 106 ? -15.633 -5.614 12.362 1.00 90.12 106 GLU A O 1
ATOM 889 N N . ALA A 1 107 ? -13.632 -5.308 13.334 1.00 84.88 107 ALA A N 1
ATOM 890 C CA . ALA A 1 107 ? -13.969 -4.033 13.965 1.00 84.88 107 ALA A CA 1
ATOM 891 C C . ALA A 1 107 ? -14.373 -2.955 12.946 1.00 84.88 107 ALA A C 1
ATOM 893 O O . ALA A 1 107 ? -15.338 -2.230 13.174 1.00 84.88 107 ALA A O 1
ATOM 894 N N . TYR A 1 108 ? -13.685 -2.885 11.802 1.00 84.75 108 TYR A N 1
ATOM 895 C CA . TYR A 1 108 ? -14.033 -1.941 10.737 1.00 84.75 108 TYR A CA 1
ATOM 896 C C . TYR A 1 108 ? -15.401 -2.250 10.109 1.00 84.75 108 TYR A C 1
ATOM 898 O O . TYR A 1 108 ? -16.199 -1.344 9.910 1.00 84.75 108 TYR A O 1
ATOM 906 N N . LYS A 1 109 ? -15.717 -3.532 9.867 1.00 82.19 109 LYS A N 1
ATOM 907 C CA . LYS A 1 109 ? -17.018 -3.960 9.313 1.00 82.19 109 LYS A CA 1
ATOM 908 C C . LYS A 1 109 ? -18.213 -3.714 10.236 1.00 82.19 109 LYS A C 1
ATOM 910 O O . LYS A 1 109 ? -19.337 -3.770 9.768 1.00 82.19 109 LYS A O 1
ATOM 915 N N . LEU A 1 110 ? -17.981 -3.543 11.536 1.00 73.69 110 LEU A N 1
ATOM 916 C CA . LEU A 1 110 ? -19.028 -3.190 12.498 1.00 73.69 110 LEU A CA 1
ATOM 917 C C . LEU A 1 110 ? -19.244 -1.672 12.597 1.00 73.69 110 LEU A C 1
ATOM 919 O O . LEU A 1 110 ? -20.237 -1.246 13.179 1.00 73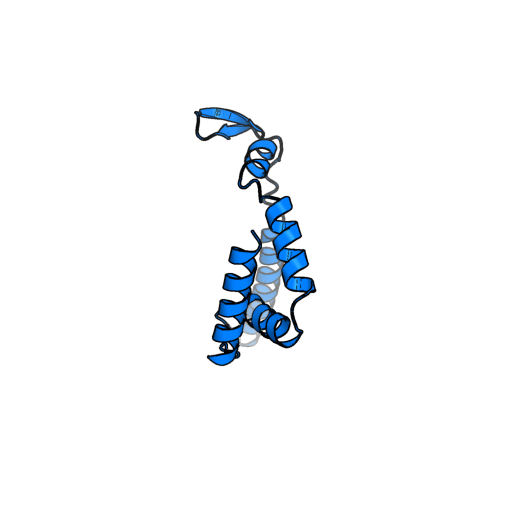.69 110 LEU A O 1
ATOM 923 N N . GLN A 1 111 ? -18.297 -0.870 12.098 1.00 64.50 111 GLN A N 1
ATOM 924 C CA . GLN A 1 111 ? -18.357 0.595 12.111 1.00 64.50 111 GLN A CA 1
ATOM 925 C C . GLN A 1 111 ? -18.814 1.196 10.777 1.00 64.50 111 GLN A C 1
ATOM 927 O O . GLN A 1 1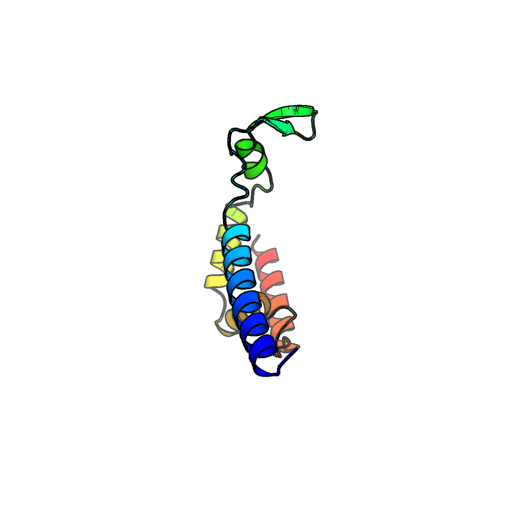11 ? -19.321 2.315 10.792 1.00 64.50 111 GLN A O 1
ATOM 932 N N . ALA A 1 112 ? -18.602 0.479 9.670 1.00 58.56 112 ALA A N 1
ATOM 933 C CA . ALA A 1 112 ? -19.090 0.804 8.329 1.00 58.56 112 ALA A CA 1
ATOM 934 C C . ALA A 1 112 ? -20.489 0.217 8.098 1.00 58.56 112 ALA A C 1
ATOM 936 O O . ALA A 1 112 ? -21.313 0.905 7.460 1.00 58.56 112 ALA A O 1
#

Sequence (112 aa):
MTKWGCIRVAQYTRLRFYQDKKRWRRVSSVSLNSTVRDEDGNETEFINTLIDQKRVDLDALIDAKSHYLKSPERVKQAIRKLLTNGDGDGHRLSGYDWKLIREFREAYKLQA

Radius of gyration: 24.86 Å; chains: 1; bounding box: 63×30×48 Å

Foldseek 3Di:
DDPVVVVVVVVVVVVVVVVVVVVVVPDPPDPQQDWDQDPVRDTDGNVVVVVPPDPPPVVLVVLLVVLLVPDDVLLVVLVCCCVVVPPDDDSPRDPVSVVSPVVSVVVSVVVD

Organism: NCBI:txid412755